Protein AF-A0A940TFD1-F1 (afdb_monomer_lite)

Radius of gyration: 17.68 Å; chains: 1; bounding box: 43×36×56 Å

Sequence (118 aa):
ADQIAACDYVGVASGNNVPNKLEKCGFTVTKSDKVNAPVIDQLPGTIECKVLKITEEFNECIVTGEIVGIKVDEDVITEDGKVDVTKAGFVVYDTVSKCYRAVGDSVGAARSIGRKFE

Secondary structure (DSSP, 8-state):
-TTHHHHHHHHHS-TTT-TTHHHHTT--EEE-SSSSSEEETTSSEEEEEEEEEEEEETTEEEEEEEEEEEEE-GGGB-TTS-B-HHHHT-EEEETTTTEEEE-----S-TTTGGGGG-

Structure (mmCIF, N/CA/C/O backbone):
data_AF-A0A940TFD1-F1
#
_entry.id   AF-A0A940TFD1-F1
#
loop_
_atom_site.group_PDB
_atom_site.id
_atom_site.type_symbol
_atom_site.label_atom_id
_atom_site.label_alt_id
_atom_site.label_comp_id
_atom_site.label_asym_id
_atom_site.label_entity_id
_atom_site.label_seq_id
_atom_site.pdbx_PDB_ins_code
_atom_site.Cartn_x
_atom_site.Cartn_y
_atom_site.Cartn_z
_atom_site.occupancy
_atom_site.B_iso_or_equiv
_atom_site.auth_seq_id
_atom_site.auth_comp_id
_atom_site.auth_asym_id
_atom_site.auth_atom_id
_atom_site.pdbx_PDB_model_num
ATOM 1 N N . ALA A 1 1 ? -8.378 -6.964 -2.380 1.00 70.00 1 ALA A N 1
ATOM 2 C CA . ALA A 1 1 ? -7.673 -8.226 -2.721 1.00 70.00 1 ALA A CA 1
ATOM 3 C C . ALA A 1 1 ? -7.603 -8.477 -4.230 1.00 70.00 1 ALA A C 1
ATOM 5 O O . ALA A 1 1 ? -6.653 -9.104 -4.681 1.00 70.00 1 ALA A O 1
ATOM 6 N N . ASP A 1 2 ? -8.553 -7.969 -5.013 1.00 84.44 2 ASP A N 1
ATOM 7 C CA . ASP A 1 2 ? -8.694 -8.280 -6.444 1.00 84.44 2 ASP A CA 1
ATOM 8 C C . ASP A 1 2 ? -7.458 -7.942 -7.290 1.00 84.44 2 ASP A C 1
ATOM 10 O O . ASP A 1 2 ? -7.124 -8.666 -8.223 1.00 84.44 2 ASP A O 1
ATOM 14 N N . GLN A 1 3 ? -6.710 -6.904 -6.906 1.00 95.00 3 GLN A N 1
ATOM 15 C CA . GLN A 1 3 ? -5.487 -6.485 -7.599 1.00 95.00 3 GLN A CA 1
ATOM 16 C C . GLN A 1 3 ? -4.222 -7.251 -7.170 1.00 95.00 3 GLN A C 1
ATOM 18 O O . GLN A 1 3 ? -3.126 -6.911 -7.611 1.00 95.00 3 GLN A O 1
ATOM 23 N N . ILE A 1 4 ? -4.322 -8.279 -6.313 1.00 96.19 4 ILE A N 1
ATOM 24 C CA . ILE A 1 4 ? -3.134 -8.891 -5.690 1.00 96.19 4 ILE A CA 1
ATOM 25 C C . ILE A 1 4 ? -2.168 -9.506 -6.706 1.00 96.19 4 ILE A C 1
ATOM 27 O O . ILE A 1 4 ? -0.961 -9.366 -6.549 1.00 96.19 4 ILE A O 1
ATOM 31 N N . ALA A 1 5 ? -2.680 -10.118 -7.777 1.00 97.19 5 ALA A N 1
ATOM 32 C CA . ALA A 1 5 ? -1.841 -10.688 -8.830 1.00 97.19 5 ALA A CA 1
ATOM 33 C C . ALA A 1 5 ? -1.059 -9.602 -9.593 1.00 97.19 5 ALA A C 1
ATOM 35 O O . ALA A 1 5 ? 0.118 -9.786 -9.902 1.00 97.19 5 ALA A O 1
ATOM 36 N N . ALA A 1 6 ? -1.686 -8.452 -9.860 1.00 97.69 6 ALA A N 1
ATOM 37 C CA . ALA A 1 6 ? -1.029 -7.313 -10.495 1.00 97.69 6 ALA A CA 1
ATOM 38 C C . ALA A 1 6 ? 0.009 -6.667 -9.559 1.00 97.69 6 ALA A C 1
ATOM 40 O O . ALA A 1 6 ? 1.123 -6.367 -9.994 1.00 97.69 6 ALA A O 1
ATOM 41 N N . CYS A 1 7 ? -0.318 -6.519 -8.269 1.00 97.25 7 CYS A N 1
ATOM 42 C CA . CYS A 1 7 ? 0.598 -6.031 -7.236 1.00 97.25 7 CYS A CA 1
ATOM 43 C C . CYS A 1 7 ? 1.822 -6.947 -7.044 1.00 97.25 7 CYS A C 1
ATOM 45 O O . CYS A 1 7 ? 2.945 -6.457 -6.937 1.00 97.25 7 CYS A O 1
ATOM 47 N N . ASP A 1 8 ? 1.636 -8.267 -7.037 1.00 97.94 8 ASP A N 1
ATOM 48 C CA . ASP A 1 8 ? 2.742 -9.228 -6.951 1.00 97.94 8 ASP A CA 1
ATOM 49 C C . ASP A 1 8 ? 3.625 -9.166 -8.206 1.00 97.94 8 ASP A C 1
ATOM 51 O O . ASP A 1 8 ? 4.848 -9.039 -8.116 1.00 97.94 8 ASP A O 1
ATOM 55 N N . TYR A 1 9 ? 3.016 -9.109 -9.397 1.00 98.06 9 TYR A N 1
ATOM 56 C CA . TYR A 1 9 ? 3.757 -8.975 -10.652 1.00 98.06 9 TYR A CA 1
ATOM 57 C C . TYR A 1 9 ? 4.673 -7.743 -10.674 1.00 98.06 9 TYR A C 1
ATOM 59 O O . TYR A 1 9 ? 5.816 -7.836 -11.133 1.00 98.06 9 TYR A O 1
ATOM 67 N N . VAL A 1 10 ? 4.223 -6.591 -10.156 1.00 97.00 10 VAL A N 1
ATOM 68 C CA . VAL A 1 10 ? 5.077 -5.393 -10.102 1.00 97.00 10 VAL A CA 1
ATOM 69 C C . VAL A 1 10 ? 6.228 -5.515 -9.098 1.00 97.00 10 VAL A C 1
ATOM 71 O O . VAL A 1 10 ? 7.212 -4.789 -9.260 1.00 97.00 10 VAL A O 1
ATOM 74 N N . GLY A 1 11 ? 6.142 -6.431 -8.128 1.00 95.62 11 GLY A N 1
ATOM 75 C CA . GLY A 1 11 ? 7.236 -6.813 -7.231 1.00 95.62 11 GLY A CA 1
ATOM 76 C C . GLY A 1 11 ? 8.194 -7.857 -7.823 1.00 95.62 11 GLY A C 1
ATOM 77 O O . GLY A 1 11 ? 9.376 -7.854 -7.491 1.00 95.62 11 GLY A O 1
ATOM 78 N N . VAL A 1 12 ? 7.720 -8.708 -8.738 1.00 96.81 12 VAL A N 1
ATOM 79 C CA . VAL A 1 12 ? 8.525 -9.750 -9.405 1.00 96.81 12 VAL A CA 1
ATOM 80 C C . VAL A 1 12 ? 9.278 -9.213 -10.628 1.00 96.81 12 VAL A C 1
ATOM 82 O O . VAL A 1 12 ? 10.446 -9.539 -10.843 1.00 96.81 12 VAL A O 1
ATOM 85 N N . ALA A 1 13 ? 8.630 -8.393 -11.460 1.00 97.19 13 ALA A N 1
ATOM 86 C CA . ALA A 1 13 ? 9.216 -7.885 -12.698 1.00 97.19 13 ALA A CA 1
ATOM 87 C C . ALA A 1 13 ? 9.959 -6.551 -12.488 1.00 97.19 13 ALA A C 1
ATOM 89 O O . ALA A 1 13 ? 9.420 -5.573 -11.959 1.00 97.19 13 ALA A O 1
ATOM 90 N N . SER A 1 14 ? 11.198 -6.462 -12.984 1.00 97.00 14 SER A N 1
ATOM 91 C CA . SER A 1 14 ? 11.950 -5.201 -13.001 1.00 97.00 14 SER A CA 1
ATOM 92 C C . SER A 1 14 ? 11.516 -4.311 -14.166 1.00 97.00 14 SER A C 1
ATOM 94 O O . SER A 1 14 ? 11.479 -4.753 -15.317 1.00 97.00 14 SER A O 1
ATOM 96 N N . GLY A 1 15 ? 11.252 -3.033 -13.878 1.00 95.44 15 GLY A N 1
ATOM 97 C CA . GLY A 1 15 ? 10.951 -2.024 -14.902 1.00 95.44 15 GLY A CA 1
ATOM 98 C C . GLY A 1 15 ? 12.119 -1.762 -15.860 1.00 95.44 15 GLY A C 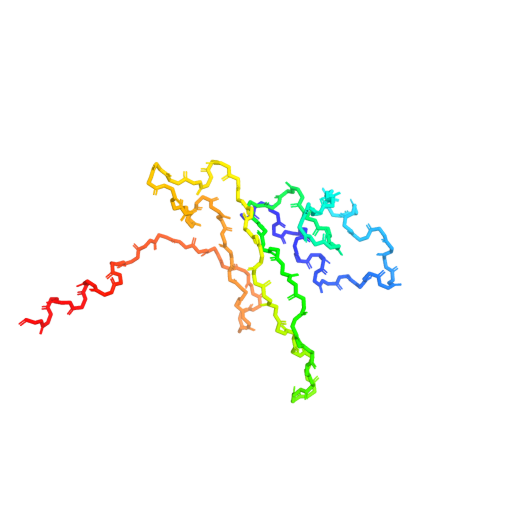1
ATOM 99 O O . GLY A 1 15 ? 11.889 -1.349 -16.989 1.00 95.44 15 GLY A O 1
ATOM 100 N N . ASN A 1 16 ? 13.354 -2.089 -15.458 1.00 97.00 16 ASN A N 1
ATOM 101 C CA . ASN A 1 16 ? 14.527 -1.991 -16.335 1.00 97.00 16 ASN A CA 1
ATOM 102 C C . ASN A 1 16 ? 14.464 -2.988 -17.503 1.00 97.00 16 ASN A C 1
ATOM 104 O O . ASN A 1 16 ? 15.026 -2.728 -18.561 1.00 97.00 16 ASN A O 1
ATOM 108 N N . ASN A 1 17 ? 13.781 -4.123 -17.307 1.00 97.44 17 ASN A N 1
ATOM 109 C CA . ASN A 1 17 ? 13.679 -5.197 -18.299 1.00 97.44 17 ASN A CA 1
ATOM 110 C C . ASN A 1 17 ? 12.311 -5.230 -18.990 1.00 97.44 17 ASN A C 1
ATOM 112 O O . ASN A 1 17 ? 12.190 -5.755 -20.094 1.00 97.44 17 ASN A O 1
ATOM 116 N N . VAL A 1 18 ? 11.273 -4.707 -18.334 1.00 97.25 18 VAL A N 1
ATOM 117 C CA . VAL A 1 18 ? 9.900 -4.668 -18.848 1.00 97.25 18 VAL A CA 1
ATOM 118 C C . VAL A 1 18 ? 9.420 -3.212 -18.846 1.00 97.25 18 VAL A C 1
ATOM 120 O O . VAL A 1 18 ? 8.858 -2.766 -17.844 1.00 97.25 18 VAL A O 1
ATOM 123 N N . PRO A 1 19 ? 9.626 -2.459 -19.945 1.00 94.12 19 PRO A N 1
ATOM 124 C CA . PRO A 1 19 ? 9.313 -1.028 -20.000 1.00 94.12 19 PRO A CA 1
ATOM 125 C C . PRO A 1 19 ? 7.838 -0.695 -19.727 1.00 94.12 19 PRO A C 1
ATOM 127 O O . PRO A 1 19 ? 7.539 0.295 -19.070 1.00 94.12 19 PRO A O 1
ATOM 130 N N . ASN A 1 20 ? 6.911 -1.550 -20.164 1.00 95.25 20 ASN A N 1
ATOM 131 C CA . ASN A 1 20 ? 5.463 -1.396 -19.988 1.00 95.25 20 ASN A CA 1
ATOM 132 C C . ASN A 1 20 ? 4.909 -2.270 -18.845 1.00 95.25 20 ASN A C 1
ATOM 134 O O . ASN A 1 20 ? 3.844 -2.877 -18.959 1.00 95.25 20 ASN A O 1
ATOM 138 N N . LYS A 1 21 ? 5.658 -2.382 -17.737 1.00 97.31 21 LYS A N 1
ATOM 139 C CA . LYS A 1 21 ? 5.328 -3.282 -16.619 1.00 97.31 21 LYS A CA 1
ATOM 140 C C . LYS A 1 21 ? 3.912 -3.081 -16.069 1.00 97.31 21 LYS A C 1
ATOM 142 O O . LYS A 1 21 ? 3.234 -4.073 -15.831 1.00 97.31 21 LYS A O 1
ATOM 147 N N . LEU A 1 22 ? 3.494 -1.830 -15.861 1.00 97.31 22 LEU A N 1
ATOM 148 C CA . LEU A 1 22 ? 2.185 -1.508 -15.280 1.00 97.31 22 LEU A CA 1
ATOM 149 C C . LEU A 1 22 ? 1.041 -1.845 -16.246 1.00 97.31 22 LEU A C 1
ATOM 151 O O . LEU A 1 22 ? 0.123 -2.570 -15.880 1.00 97.31 22 LEU A O 1
ATOM 155 N N . GLU A 1 23 ? 1.153 -1.431 -17.509 1.00 96.75 23 GLU A N 1
ATOM 156 C CA . GLU A 1 23 ? 0.153 -1.744 -18.540 1.00 96.75 23 GLU A CA 1
ATOM 157 C C . GLU A 1 23 ? -0.033 -3.258 -18.714 1.00 96.75 23 GLU A C 1
ATOM 159 O O . GLU A 1 23 ? -1.151 -3.745 -18.863 1.00 96.75 23 GLU A O 1
ATOM 164 N N . LYS A 1 24 ? 1.060 -4.030 -18.643 1.00 96.44 24 LYS A N 1
ATOM 165 C CA . LYS A 1 24 ? 1.028 -5.489 -18.800 1.00 96.44 24 LYS A CA 1
ATOM 166 C C . LYS A 1 24 ? 0.233 -6.207 -17.703 1.00 96.44 24 LYS A C 1
ATOM 168 O O . LYS A 1 24 ? -0.293 -7.285 -17.972 1.00 96.44 24 LYS A O 1
ATOM 173 N N . CYS A 1 25 ? 0.142 -5.644 -16.497 1.00 96.69 25 CYS A N 1
ATOM 174 C CA . CYS A 1 25 ? -0.733 -6.159 -15.441 1.00 96.69 25 CYS A CA 1
ATOM 175 C C . CYS A 1 25 ? -2.082 -5.429 -15.351 1.00 96.69 25 CYS A C 1
ATOM 177 O O . CYS A 1 25 ? -2.829 -5.665 -14.407 1.00 96.69 25 CYS A O 1
ATOM 179 N N . GLY A 1 26 ? -2.415 -4.594 -16.341 1.00 97.12 26 GLY A N 1
ATOM 180 C CA . GLY A 1 26 ? -3.698 -3.898 -16.425 1.00 97.12 26 GLY A CA 1
ATOM 181 C C . GLY A 1 26 ? -3.785 -2.620 -15.593 1.00 97.12 26 GLY A C 1
ATOM 182 O O . GLY A 1 26 ? -4.876 -2.070 -15.469 1.00 97.12 26 GLY A O 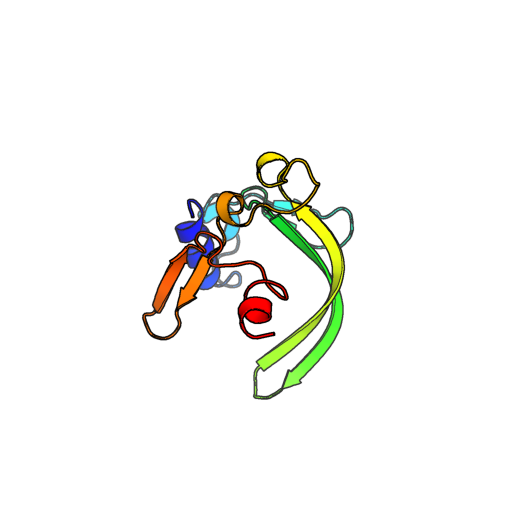1
ATOM 183 N N . PHE A 1 27 ? -2.670 -2.134 -15.039 1.00 98.06 27 PHE A N 1
ATOM 184 C CA . PHE A 1 27 ? -2.653 -0.858 -14.334 1.00 98.06 27 PHE A CA 1
ATOM 185 C C . PHE A 1 27 ? -2.539 0.322 -15.294 1.00 98.06 27 PHE A C 1
ATOM 187 O O . PHE A 1 27 ? -1.692 0.343 -16.191 1.00 98.06 27 PHE A O 1
ATOM 194 N N . THR A 1 28 ? -3.358 1.336 -15.037 1.00 98.12 28 THR A N 1
ATOM 195 C CA . THR A 1 28 ? -3.217 2.681 -15.592 1.00 98.12 28 THR A CA 1
ATOM 196 C C . THR A 1 28 ? -2.710 3.624 -14.513 1.00 98.12 28 THR A C 1
ATOM 198 O O . THR A 1 28 ? -2.834 3.350 -13.314 1.00 98.12 28 THR A O 1
ATOM 201 N N . VAL A 1 29 ? -2.074 4.713 -14.946 1.00 97.88 29 VAL A N 1
ATOM 202 C CA . VAL A 1 29 ? -1.558 5.716 -14.023 1.00 97.88 29 VAL A CA 1
ATOM 203 C C . VAL A 1 29 ? -1.964 7.124 -14.415 1.00 97.88 29 VAL A C 1
ATOM 205 O O . VAL A 1 29 ? -1.805 7.537 -15.565 1.00 97.88 29 VAL A O 1
ATOM 208 N N . THR A 1 30 ? -2.375 7.891 -13.413 1.00 97.81 30 THR A N 1
ATOM 209 C CA . THR A 1 30 ? -2.604 9.330 -13.513 1.00 97.81 30 THR A CA 1
ATOM 210 C C . THR A 1 30 ? -1.485 10.078 -12.798 1.00 97.81 30 THR A C 1
ATOM 212 O O . THR A 1 30 ? -0.979 9.648 -11.763 1.00 97.81 30 THR A O 1
ATOM 215 N N . LYS A 1 31 ? -1.052 11.221 -13.335 1.00 97.81 31 LYS A N 1
ATOM 216 C CA . LYS A 1 31 ? -0.060 12.059 -12.651 1.00 97.81 31 LYS A CA 1
ATOM 217 C C . LYS A 1 31 ? -0.680 12.690 -11.398 1.00 97.81 31 LYS A C 1
ATOM 219 O O . LYS A 1 31 ? -1.758 13.272 -11.476 1.00 97.81 31 LYS A O 1
ATOM 224 N N . SER A 1 32 ? 0.037 12.634 -10.277 1.00 97.81 32 SER A N 1
ATOM 225 C CA . SER A 1 32 ? -0.320 13.371 -9.061 1.00 97.81 32 SER A CA 1
ATOM 226 C C . SER A 1 32 ? -0.383 14.886 -9.311 1.00 97.81 32 SER A C 1
ATOM 228 O O . SER A 1 32 ? 0.449 15.462 -10.016 1.00 97.81 32 SER A O 1
ATOM 230 N N . ASP A 1 33 ? -1.355 15.548 -8.688 1.00 96.31 33 ASP A N 1
ATOM 231 C CA . ASP A 1 33 ? -1.496 17.007 -8.665 1.00 96.31 33 ASP A CA 1
ATOM 232 C C . ASP A 1 33 ? -0.570 17.680 -7.636 1.00 96.31 33 ASP A C 1
ATOM 234 O O . ASP A 1 33 ? -0.358 18.892 -7.694 1.00 96.31 33 ASP A O 1
ATOM 238 N N . LYS A 1 34 ? 0.024 16.906 -6.717 1.00 97.31 34 LYS A N 1
ATOM 239 C CA . LYS A 1 34 ? 0.869 17.413 -5.623 1.00 97.31 34 LYS A CA 1
ATOM 240 C C . LYS A 1 34 ? 2.358 17.143 -5.799 1.00 97.31 34 LYS A C 1
ATOM 242 O O . LYS A 1 34 ? 3.181 17.895 -5.269 1.00 97.31 34 LYS A O 1
ATOM 247 N N . VAL A 1 35 ? 2.718 16.069 -6.500 1.00 97.75 35 VAL A N 1
ATOM 248 C CA . VAL A 1 35 ? 4.107 15.630 -6.685 1.00 97.75 35 VAL A CA 1
ATOM 249 C C . VAL A 1 35 ? 4.356 15.137 -8.109 1.00 97.75 35 VAL A C 1
ATOM 251 O O . VAL A 1 35 ? 3.441 14.782 -8.844 1.00 97.75 35 VAL A O 1
ATOM 254 N N . ASN A 1 36 ? 5.623 15.089 -8.524 1.00 97.56 36 ASN A N 1
ATOM 255 C CA . ASN A 1 36 ? 6.002 14.522 -9.819 1.00 97.56 36 ASN A CA 1
ATOM 256 C C . ASN A 1 36 ? 6.091 12.986 -9.751 1.00 97.56 36 ASN A C 1
ATOM 258 O O . ASN A 1 36 ? 7.170 12.420 -9.913 1.00 97.56 36 ASN A O 1
ATOM 262 N N . ALA A 1 37 ? 4.968 12.327 -9.464 1.00 97.12 37 ALA A N 1
ATOM 263 C CA . ALA A 1 37 ? 4.871 10.873 -9.368 1.00 97.12 37 ALA A CA 1
ATOM 264 C C . ALA A 1 37 ? 3.535 10.360 -9.944 1.00 97.12 37 ALA A C 1
ATOM 266 O O . ALA A 1 37 ? 2.548 11.105 -9.949 1.00 97.12 37 ALA A O 1
ATOM 267 N N . PRO A 1 38 ? 3.494 9.113 -10.448 1.00 96.75 38 PRO A N 1
ATOM 268 C CA . PRO A 1 38 ? 2.258 8.471 -10.880 1.00 96.75 38 PRO A CA 1
ATOM 269 C C . PRO A 1 38 ? 1.424 7.969 -9.689 1.00 96.75 38 PRO A C 1
ATOM 271 O O . PRO A 1 38 ? 1.968 7.563 -8.664 1.00 96.75 38 PRO A O 1
ATOM 274 N N . VAL A 1 39 ? 0.108 7.949 -9.873 1.00 98.00 39 VAL A N 1
ATOM 275 C CA . VAL A 1 39 ? -0.919 7.339 -9.016 1.00 98.00 39 VAL A CA 1
ATOM 276 C C . VAL A 1 39 ? -1.513 6.166 -9.792 1.00 98.00 39 VAL A C 1
ATOM 278 O O . VAL A 1 39 ? -1.806 6.337 -10.969 1.00 98.00 39 VAL A O 1
ATOM 281 N N . ILE A 1 40 ? -1.659 4.989 -9.177 1.00 97.50 40 ILE A N 1
ATOM 282 C CA . ILE A 1 40 ? -2.266 3.817 -9.832 1.00 97.50 40 ILE A CA 1
ATOM 283 C C . ILE A 1 40 ? -3.781 3.894 -9.657 1.00 97.50 40 ILE A C 1
ATOM 285 O O . ILE A 1 40 ? -4.259 3.858 -8.527 1.00 97.50 40 ILE A O 1
ATOM 289 N N . ASP A 1 41 ? -4.522 3.959 -10.762 1.00 96.56 41 ASP A N 1
ATOM 290 C CA . ASP A 1 41 ? -5.959 4.273 -10.733 1.00 96.56 41 ASP A CA 1
ATOM 291 C C . ASP A 1 41 ? -6.828 3.108 -10.217 1.00 96.56 41 ASP A C 1
ATOM 293 O O . ASP A 1 41 ? -7.974 3.307 -9.839 1.00 96.56 41 ASP A O 1
ATOM 297 N N . GLN A 1 42 ? -6.305 1.876 -10.223 1.00 95.81 42 GLN A N 1
ATOM 298 C CA . GLN A 1 42 ? -7.027 0.671 -9.785 1.00 95.81 42 GLN A CA 1
ATOM 299 C C . GLN A 1 42 ? -6.841 0.346 -8.294 1.00 95.81 42 GLN A C 1
ATOM 301 O O . GLN A 1 42 ? -7.364 -0.670 -7.827 1.00 95.81 42 GLN A O 1
ATOM 306 N N . LEU A 1 43 ? -6.046 1.131 -7.558 1.00 95.12 43 LEU A N 1
ATOM 307 C CA . LEU A 1 43 ? -5.807 0.909 -6.132 1.00 95.12 43 LEU A CA 1
ATOM 308 C C . LEU A 1 43 ? -6.652 1.871 -5.286 1.00 95.12 43 LEU A C 1
ATOM 310 O O . LEU A 1 43 ? -6.669 3.061 -5.583 1.00 95.12 43 LEU A O 1
ATOM 314 N N . PRO A 1 44 ? -7.247 1.397 -4.174 1.00 93.62 44 PRO A N 1
ATOM 315 C CA . PRO A 1 44 ? -8.250 2.145 -3.403 1.00 93.62 44 PRO A CA 1
ATOM 316 C C . PRO A 1 44 ? -7.686 3.319 -2.595 1.00 93.62 44 PRO A C 1
ATOM 318 O O . PRO A 1 44 ? -8.404 4.006 -1.867 1.00 93.62 44 PRO A O 1
ATOM 321 N N . GLY A 1 45 ? -6.372 3.528 -2.657 1.00 93.62 45 GLY A N 1
ATOM 322 C CA . GLY A 1 45 ? -5.729 4.637 -1.986 1.00 93.62 45 GLY A CA 1
ATOM 323 C C . GLY A 1 45 ? -4.287 4.846 -2.416 1.00 93.62 45 GLY A C 1
ATOM 324 O O . GLY A 1 45 ? -3.611 3.948 -2.919 1.00 93.62 45 GLY A O 1
ATOM 325 N N . THR A 1 46 ? -3.808 6.067 -2.213 1.00 96.12 46 THR A N 1
ATOM 326 C CA . THR A 1 46 ? -2.442 6.496 -2.510 1.00 96.12 46 THR A CA 1
ATOM 327 C C . THR A 1 46 ? -1.987 7.530 -1.490 1.00 96.12 46 THR A C 1
ATOM 329 O O . THR A 1 46 ? -2.732 8.441 -1.132 1.00 96.12 46 THR A O 1
ATOM 332 N N . ILE A 1 47 ? -0.735 7.407 -1.049 1.00 96.88 47 ILE A N 1
ATOM 333 C CA . ILE A 1 47 ? -0.067 8.399 -0.206 1.00 96.88 47 ILE A CA 1
ATOM 334 C C . ILE A 1 47 ? 0.945 9.140 -1.077 1.00 96.88 47 ILE A C 1
ATOM 336 O O . ILE A 1 47 ? 1.857 8.540 -1.644 1.00 96.88 47 ILE A O 1
ATOM 340 N N . GLU A 1 48 ? 0.771 10.449 -1.194 1.00 98.12 48 GLU A N 1
ATOM 341 C CA . GLU A 1 48 ? 1.618 11.318 -2.000 1.00 98.12 48 GLU A CA 1
ATOM 342 C C . GLU A 1 48 ? 2.706 11.922 -1.117 1.00 98.12 48 GLU A C 1
ATOM 344 O O . GLU A 1 48 ? 2.411 12.652 -0.165 1.00 98.12 48 GLU A O 1
ATOM 349 N N . CYS A 1 49 ? 3.967 11.636 -1.447 1.00 98.31 49 CYS A N 1
ATOM 350 C CA . CYS A 1 49 ? 5.109 12.009 -0.618 1.00 98.31 49 CYS A CA 1
ATOM 351 C C . CYS A 1 49 ? 6.126 12.878 -1.371 1.00 98.31 49 CYS A C 1
ATOM 353 O O . CYS A 1 49 ? 6.488 12.574 -2.509 1.00 98.31 49 CYS A O 1
ATOM 355 N N . LYS A 1 50 ? 6.656 13.916 -0.713 1.00 98.06 50 LYS A N 1
ATOM 356 C CA . LYS A 1 50 ? 7.877 14.618 -1.147 1.00 98.06 50 LYS A CA 1
ATOM 357 C C . LYS A 1 50 ? 9.091 13.996 -0.469 1.00 98.06 50 LYS A C 1
ATOM 359 O O . LYS A 1 50 ? 9.075 13.781 0.737 1.00 98.06 50 LYS A O 1
ATOM 364 N N . VAL A 1 51 ? 10.152 13.717 -1.222 1.00 97.94 51 VAL A N 1
ATOM 365 C CA . VAL A 1 51 ? 11.392 13.167 -0.651 1.00 97.94 51 VAL A CA 1
ATOM 366 C C . VAL A 1 51 ? 12.047 14.214 0.250 1.00 97.94 51 VAL A C 1
ATOM 368 O O . VAL A 1 51 ? 12.376 15.304 -0.210 1.00 97.94 51 VAL A O 1
ATOM 371 N N . LEU A 1 52 ? 12.253 13.865 1.519 1.00 97.44 52 LEU A N 1
ATOM 372 C CA . LEU A 1 52 ? 12.994 14.678 2.485 1.00 97.44 52 LEU A CA 1
ATOM 373 C C . LEU A 1 52 ? 14.454 14.245 2.581 1.00 97.44 52 LEU A C 1
ATOM 375 O O . LEU A 1 52 ? 15.352 15.080 2.663 1.00 97.44 52 LEU A O 1
ATOM 379 N N . LYS A 1 53 ? 14.690 12.931 2.611 1.00 97.31 53 LYS A N 1
ATOM 380 C CA . LYS A 1 53 ? 16.017 12.356 2.823 1.00 97.31 53 LYS A CA 1
ATOM 381 C C . LYS A 1 53 ? 16.122 11.000 2.141 1.00 97.31 53 LYS A C 1
ATOM 383 O O . LYS A 1 53 ? 15.160 10.237 2.136 1.00 97.31 53 LYS A O 1
ATOM 388 N N . ILE A 1 54 ? 17.307 10.705 1.623 1.00 97.44 54 ILE A N 1
ATOM 389 C CA . ILE A 1 54 ? 17.707 9.370 1.185 1.00 97.44 54 ILE A CA 1
ATOM 390 C C . ILE A 1 54 ? 18.957 9.008 1.987 1.00 97.44 54 ILE A C 1
ATOM 392 O O . ILE A 1 54 ? 19.905 9.795 2.028 1.00 97.44 54 ILE A O 1
ATOM 396 N N . THR A 1 55 ? 18.937 7.867 2.667 1.00 97.06 55 THR A N 1
ATOM 397 C CA . THR A 1 55 ? 20.077 7.320 3.410 1.00 97.06 55 THR A CA 1
ATOM 398 C C . THR A 1 55 ? 20.349 5.885 3.001 1.00 97.06 55 THR A C 1
ATOM 400 O O . THR A 1 55 ? 19.445 5.167 2.584 1.00 97.06 55 THR A O 1
ATOM 403 N N . GLU A 1 56 ? 21.601 5.466 3.150 1.00 96.62 56 GLU A N 1
ATOM 404 C CA . GLU A 1 56 ? 22.005 4.071 3.012 1.00 96.62 56 GLU A CA 1
ATOM 405 C C . GLU A 1 56 ? 22.363 3.535 4.397 1.00 96.62 56 GLU A C 1
ATOM 407 O O . GLU A 1 56 ? 23.285 4.032 5.046 1.00 96.62 56 GLU A O 1
ATOM 412 N N . GLU A 1 57 ? 21.614 2.543 4.869 1.00 94.31 57 GLU A N 1
ATOM 413 C CA . GLU A 1 57 ? 21.836 1.885 6.158 1.00 94.31 57 GLU A CA 1
ATOM 414 C C . GLU A 1 57 ? 21.663 0.377 5.966 1.00 94.31 57 GLU A C 1
ATOM 416 O O . GLU A 1 57 ? 20.754 -0.057 5.271 1.00 94.31 57 GLU A O 1
ATOM 421 N N . PHE A 1 58 ? 22.551 -0.437 6.543 1.00 91.94 58 PHE A N 1
ATOM 422 C CA . PHE A 1 58 ? 22.494 -1.908 6.444 1.00 91.94 58 PHE A CA 1
ATOM 423 C C . PHE A 1 58 ? 22.416 -2.475 5.006 1.00 91.94 58 PHE A C 1
ATOM 425 O O . PHE A 1 58 ? 21.837 -3.536 4.795 1.00 91.94 58 PHE A O 1
ATOM 432 N N . ASN A 1 59 ? 23.042 -1.807 4.027 1.00 93.25 59 ASN A N 1
ATOM 433 C CA . ASN A 1 59 ? 22.939 -2.111 2.587 1.00 93.25 59 ASN A CA 1
ATOM 434 C C . ASN A 1 59 ? 21.521 -1.962 2.004 1.00 93.25 59 ASN A C 1
ATOM 436 O O . ASN A 1 59 ? 21.229 -2.499 0.936 1.00 93.25 59 ASN A O 1
ATOM 440 N N . GLU A 1 60 ? 20.655 -1.212 2.678 1.00 93.75 60 GLU A N 1
ATOM 441 C CA . GLU A 1 60 ? 19.326 -0.848 2.209 1.00 93.75 60 GLU A CA 1
ATOM 442 C C . GLU A 1 60 ? 19.247 0.660 1.943 1.00 93.75 60 GLU A C 1
ATOM 444 O O . GLU A 1 60 ? 19.880 1.475 2.618 1.00 93.75 60 GLU A O 1
ATOM 449 N N . CYS A 1 61 ? 18.452 1.033 0.939 1.00 95.88 61 CYS A N 1
ATOM 450 C CA . CYS A 1 61 ? 18.141 2.425 0.637 1.00 95.88 61 CYS A CA 1
ATOM 451 C C . CYS A 1 61 ? 16.877 2.831 1.400 1.00 95.88 61 CYS A C 1
ATOM 453 O O . CYS A 1 61 ? 15.783 2.341 1.113 1.00 95.88 61 CYS A O 1
ATOM 455 N N . ILE A 1 62 ? 17.028 3.736 2.363 1.00 96.69 62 ILE A N 1
ATOM 456 C CA . ILE A 1 62 ? 15.931 4.277 3.160 1.00 96.69 62 ILE A CA 1
ATOM 457 C C . ILE A 1 62 ? 15.559 5.649 2.601 1.00 96.69 62 ILE A C 1
ATOM 459 O O . ILE A 1 62 ? 16.369 6.577 2.580 1.00 96.69 62 ILE A O 1
ATOM 463 N N . VAL A 1 63 ? 14.304 5.796 2.177 1.00 96.94 63 VAL A N 1
ATOM 464 C CA . VAL A 1 63 ? 13.755 7.060 1.673 1.00 96.94 63 VAL A CA 1
ATOM 465 C C . VAL A 1 63 ? 12.746 7.604 2.680 1.00 96.94 63 VAL A C 1
ATOM 467 O O . VAL A 1 63 ? 11.681 7.025 2.882 1.00 96.94 63 VAL A O 1
ATOM 470 N N . THR A 1 64 ? 13.057 8.736 3.310 1.00 97.44 64 THR A N 1
ATOM 471 C CA . THR A 1 64 ? 12.113 9.464 4.168 1.00 97.44 64 THR A CA 1
ATOM 472 C C . THR A 1 64 ? 11.288 10.420 3.314 1.00 97.44 64 THR A C 1
ATOM 474 O O . THR A 1 64 ? 11.843 11.312 2.666 1.00 97.44 64 THR A O 1
ATOM 477 N N . GLY A 1 65 ? 9.965 10.253 3.332 1.00 97.50 65 GLY A N 1
ATOM 478 C CA . GLY A 1 65 ? 9.017 11.109 2.622 1.00 97.50 65 GLY A CA 1
ATOM 479 C C . GLY A 1 65 ? 8.142 11.941 3.563 1.00 97.50 65 GLY A C 1
ATOM 480 O O . GLY A 1 65 ? 7.656 11.434 4.570 1.00 97.50 65 GLY A O 1
ATOM 481 N N . GLU A 1 66 ? 7.915 13.205 3.217 1.00 98.12 66 GLU A N 1
ATOM 482 C CA . GLU A 1 66 ? 6.871 14.052 3.799 1.00 98.12 66 GLU A CA 1
ATOM 483 C C . GLU A 1 66 ? 5.542 13.758 3.109 1.00 98.12 66 GLU A C 1
ATOM 485 O O . GLU A 1 66 ? 5.442 13.916 1.891 1.00 98.12 66 GLU A O 1
ATOM 490 N N . ILE A 1 67 ? 4.518 13.380 3.873 1.00 98.19 67 ILE A N 1
ATOM 491 C CA . ILE A 1 67 ? 3.166 13.192 3.339 1.00 98.19 67 ILE A CA 1
ATOM 492 C C . ILE A 1 67 ? 2.580 14.564 3.000 1.00 98.19 67 ILE A C 1
ATOM 494 O O . ILE A 1 67 ? 2.312 15.371 3.887 1.00 98.19 67 ILE A O 1
ATOM 498 N N . VAL A 1 68 ? 2.337 14.809 1.713 1.00 98.19 68 VAL A N 1
ATOM 499 C CA . VAL A 1 68 ? 1.697 16.038 1.214 1.00 98.19 68 VAL A CA 1
ATOM 500 C C . VAL A 1 68 ? 0.267 15.799 0.727 1.00 98.19 68 VAL A C 1
ATOM 502 O O . VAL A 1 68 ? -0.490 16.748 0.495 1.00 98.19 68 VAL A O 1
ATOM 505 N N . GLY A 1 69 ? -0.140 14.537 0.593 1.00 96.31 69 GLY A N 1
ATOM 506 C CA . GLY A 1 69 ? -1.496 14.164 0.222 1.00 96.31 69 GLY A CA 1
ATOM 507 C C . GLY A 1 69 ? -1.827 12.710 0.506 1.00 96.31 69 GLY A C 1
ATOM 508 O O . GLY A 1 69 ? -0.95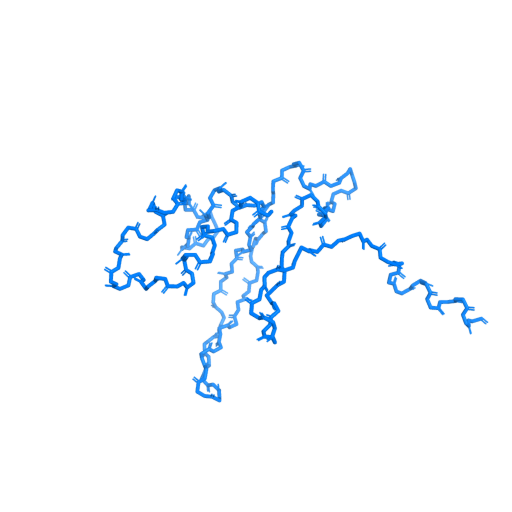1 11.852 0.565 1.00 96.31 69 GLY A O 1
ATOM 509 N N . ILE A 1 70 ? -3.119 12.461 0.683 1.00 94.38 70 ILE A N 1
ATOM 510 C CA . ILE A 1 70 ? -3.712 11.131 0.734 1.00 94.38 70 ILE A CA 1
ATOM 511 C C . ILE A 1 70 ? -4.911 11.180 -0.209 1.00 94.38 70 ILE A C 1
ATOM 513 O O . ILE A 1 70 ? -5.724 12.101 -0.120 1.00 94.38 70 ILE A O 1
ATOM 517 N N . LYS A 1 71 ? -4.988 10.212 -1.116 1.00 93.75 71 LYS A N 1
ATOM 518 C CA . LYS A 1 71 ? -6.145 9.951 -1.974 1.00 93.75 71 LYS A CA 1
ATOM 519 C C . LYS A 1 71 ? -6.712 8.603 -1.563 1.00 93.75 71 LYS A C 1
ATOM 521 O O . LYS A 1 71 ? -5.939 7.679 -1.323 1.00 93.75 71 LYS A O 1
ATOM 526 N N . VAL A 1 72 ? -8.024 8.512 -1.457 1.00 94.12 72 VAL A N 1
ATOM 527 C CA . VAL A 1 72 ? -8.761 7.286 -1.146 1.00 94.12 72 VAL A CA 1
ATOM 528 C C . VAL A 1 72 ? -10.080 7.333 -1.897 1.00 94.12 72 VAL A C 1
ATOM 530 O O . VAL A 1 72 ? -10.630 8.423 -2.075 1.00 94.12 72 VAL A O 1
ATOM 533 N N . ASP A 1 73 ? -10.556 6.178 -2.340 1.00 94.00 73 ASP A N 1
ATOM 534 C CA . ASP A 1 73 ? -11.845 6.086 -3.022 1.00 94.00 73 ASP A CA 1
ATOM 535 C C . ASP A 1 73 ? -12.987 6.446 -2.061 1.00 94.00 73 ASP A C 1
ATOM 537 O O . ASP A 1 73 ? -12.932 6.184 -0.859 1.00 94.00 73 ASP A O 1
ATOM 541 N N . GLU A 1 74 ? -14.037 7.088 -2.570 1.00 92.88 74 GLU A N 1
ATOM 542 C CA . GLU A 1 74 ? -15.138 7.566 -1.722 1.00 92.88 74 GLU A CA 1
ATOM 543 C C . GLU A 1 74 ? -15.895 6.415 -1.040 1.00 92.88 74 GLU A C 1
ATOM 545 O O . GLU A 1 74 ? -16.409 6.574 0.066 1.00 92.88 74 GLU A O 1
ATOM 550 N N . ASP A 1 75 ? -15.937 5.238 -1.665 1.00 93.44 75 ASP A N 1
ATOM 551 C CA . ASP A 1 75 ? -16.630 4.055 -1.153 1.00 93.44 75 ASP A CA 1
ATOM 552 C C . ASP A 1 75 ? -15.913 3.397 0.038 1.00 93.44 75 ASP A C 1
ATOM 554 O O . ASP A 1 75 ? -16.566 2.732 0.856 1.00 93.44 75 ASP A O 1
ATOM 558 N N . VAL A 1 76 ? -14.602 3.631 0.183 1.00 92.62 76 VAL A N 1
ATOM 559 C CA . VAL A 1 76 ? -13.798 3.194 1.332 1.00 92.62 76 VAL A CA 1
ATOM 560 C C . VAL A 1 76 ? -13.816 4.193 2.486 1.00 92.62 76 VAL A C 1
ATOM 562 O O . VAL A 1 76 ? -13.227 3.917 3.530 1.00 92.62 76 VAL A O 1
ATOM 565 N N . ILE A 1 77 ? -14.487 5.338 2.344 1.00 93.94 77 ILE A N 1
ATOM 566 C CA . ILE A 1 77 ? -14.639 6.322 3.417 1.00 93.94 77 ILE A CA 1
ATOM 567 C C . ILE A 1 77 ? -15.940 6.045 4.187 1.00 93.94 77 ILE A C 1
ATOM 569 O O . ILE A 1 77 ? -16.999 5.779 3.620 1.00 93.94 77 ILE A O 1
ATOM 573 N N . THR A 1 78 ? -15.863 6.071 5.512 1.00 92.12 78 THR A N 1
ATOM 574 C CA . THR A 1 78 ? -17.010 5.974 6.417 1.00 92.12 78 THR A CA 1
ATOM 575 C C . THR A 1 78 ? -17.764 7.302 6.498 1.00 92.12 78 THR A C 1
ATOM 577 O O . THR A 1 78 ? -17.228 8.364 6.191 1.00 92.12 78 THR A O 1
ATOM 580 N N . GLU A 1 79 ? -18.999 7.281 7.002 1.00 91.62 79 GLU A N 1
ATOM 581 C CA . GLU A 1 79 ? -19.798 8.504 7.194 1.00 91.62 79 GLU A CA 1
ATOM 582 C C . GLU A 1 79 ? -19.113 9.548 8.098 1.00 91.62 79 GLU A C 1
ATOM 584 O O . GLU A 1 79 ? -19.322 10.747 7.929 1.00 91.62 79 GLU A O 1
ATOM 589 N N . ASP A 1 80 ? -18.259 9.115 9.035 1.00 91.69 80 ASP A N 1
ATOM 590 C CA . ASP A 1 80 ? -17.470 9.993 9.909 1.00 91.69 80 ASP A CA 1
ATOM 591 C C . ASP A 1 80 ? -16.116 10.422 9.306 1.00 91.69 80 ASP A C 1
ATOM 593 O O . ASP A 1 80 ? -15.272 10.978 10.013 1.00 91.69 80 ASP A O 1
ATOM 597 N N . GLY A 1 81 ? -15.905 10.190 8.006 1.00 89.94 81 GLY A N 1
ATOM 598 C CA . GLY A 1 81 ? -14.745 10.670 7.252 1.00 89.94 81 GLY A CA 1
ATOM 599 C C . GLY A 1 81 ? -13.456 9.881 7.493 1.00 89.94 81 GLY A C 1
ATOM 600 O O . GLY A 1 81 ? -12.365 10.411 7.276 1.00 89.94 81 GLY A O 1
ATOM 601 N N . LYS A 1 82 ? -13.548 8.636 7.971 1.00 90.94 82 LYS A N 1
ATOM 602 C CA . LYS A 1 82 ? -12.396 7.752 8.201 1.00 90.94 82 LYS A CA 1
ATOM 603 C C . LYS A 1 82 ? -12.284 6.709 7.099 1.00 90.94 82 LYS A C 1
ATOM 605 O O . LYS A 1 82 ? -13.252 6.399 6.424 1.00 90.94 82 LYS A O 1
ATOM 610 N N . VAL A 1 83 ? -11.098 6.131 6.940 1.00 90.88 83 VAL A N 1
ATOM 611 C CA . VAL A 1 83 ? -10.909 4.998 6.027 1.00 90.88 83 VAL A CA 1
ATOM 612 C C . VAL A 1 83 ? -11.438 3.727 6.686 1.00 90.88 83 VAL A C 1
ATOM 614 O O . VAL A 1 83 ? -10.969 3.330 7.755 1.00 90.88 83 VAL A O 1
ATOM 617 N N . ASP A 1 84 ? -12.386 3.075 6.027 1.00 91.38 84 ASP A N 1
ATOM 618 C CA . ASP A 1 84 ? -12.811 1.718 6.329 1.00 91.38 84 ASP A CA 1
ATOM 619 C C . ASP A 1 84 ? -11.759 0.735 5.803 1.00 91.38 84 ASP A C 1
ATOM 621 O O . ASP A 1 84 ? -11.663 0.445 4.609 1.00 91.38 84 ASP A O 1
ATOM 625 N N . VAL A 1 85 ? -10.945 0.216 6.721 1.00 89.06 85 VAL A N 1
ATOM 626 C CA . VAL A 1 85 ? -9.851 -0.720 6.421 1.00 89.06 85 VAL A CA 1
ATOM 627 C C . VAL A 1 85 ? -10.350 -1.997 5.739 1.00 89.06 85 VAL A C 1
ATOM 629 O O . VAL A 1 85 ? -9.633 -2.561 4.910 1.00 89.06 85 VAL A O 1
ATOM 632 N N . THR A 1 86 ? -11.566 -2.445 6.060 1.00 88.38 86 THR A N 1
ATOM 633 C CA . THR A 1 86 ? -12.123 -3.675 5.486 1.00 88.38 86 THR A CA 1
ATOM 634 C C . THR A 1 86 ? -12.506 -3.472 4.023 1.00 88.38 86 THR A C 1
ATOM 636 O O . THR A 1 86 ? -12.202 -4.325 3.189 1.00 88.38 86 THR A O 1
ATOM 639 N N . LYS A 1 87 ? -13.061 -2.301 3.680 1.00 90.56 87 LYS A N 1
ATOM 640 C CA . LYS A 1 87 ? -13.371 -1.921 2.293 1.00 90.56 87 LYS A CA 1
ATOM 641 C C . LYS A 1 87 ? -12.125 -1.583 1.481 1.00 90.56 87 LYS A C 1
ATOM 643 O O . LYS A 1 87 ? -12.020 -2.001 0.334 1.00 90.56 87 LYS A O 1
ATOM 648 N N . ALA A 1 88 ? -11.147 -0.909 2.091 1.00 90.62 88 ALA A N 1
ATOM 649 C CA . ALA A 1 88 ? -9.859 -0.624 1.458 1.00 90.62 88 ALA A CA 1
ATOM 650 C C . ALA A 1 88 ? -9.085 -1.904 1.088 1.00 90.62 88 ALA A C 1
ATOM 652 O O . ALA A 1 88 ? -8.181 -1.871 0.254 1.00 90.62 88 ALA A O 1
ATOM 653 N N . GLY A 1 89 ? -9.429 -3.047 1.693 1.00 90.69 89 GLY A N 1
ATOM 654 C CA . GLY A 1 89 ? -8.945 -4.355 1.265 1.00 90.69 89 GLY A CA 1
ATOM 655 C C . GLY A 1 89 ? -7.431 -4.513 1.392 1.00 90.69 89 GLY A C 1
ATOM 656 O O . GLY A 1 89 ? -6.816 -5.175 0.546 1.00 90.69 89 GLY A O 1
ATOM 657 N N . PHE A 1 90 ? -6.837 -3.894 2.421 1.00 92.00 90 PHE A N 1
ATOM 658 C CA . PHE A 1 90 ? -5.405 -3.975 2.691 1.00 92.00 90 PHE A CA 1
ATOM 659 C C . PHE A 1 90 ? -4.949 -5.419 2.893 1.00 92.00 90 PHE A C 1
ATOM 661 O O . PHE A 1 90 ? -5.675 -6.279 3.398 1.00 92.00 90 PHE A O 1
ATOM 668 N N . VAL A 1 91 ? -3.702 -5.673 2.504 1.00 94.69 91 VAL A N 1
ATOM 669 C CA . VAL A 1 91 ? -3.057 -6.975 2.638 1.00 94.69 91 VAL A CA 1
ATOM 670 C C . VAL A 1 91 ? -1.723 -6.836 3.356 1.00 94.69 91 VAL A C 1
ATOM 672 O O . VAL A 1 91 ? -1.053 -5.810 3.273 1.00 94.69 91 VAL A O 1
ATOM 675 N N . VAL A 1 92 ? -1.326 -7.902 4.036 1.00 95.56 92 VAL A N 1
ATOM 676 C CA . VAL A 1 92 ? -0.024 -8.050 4.678 1.00 95.56 92 VAL A CA 1
ATOM 677 C C . VAL A 1 92 ? 0.743 -9.140 3.946 1.00 95.56 92 VAL A C 1
ATOM 679 O O .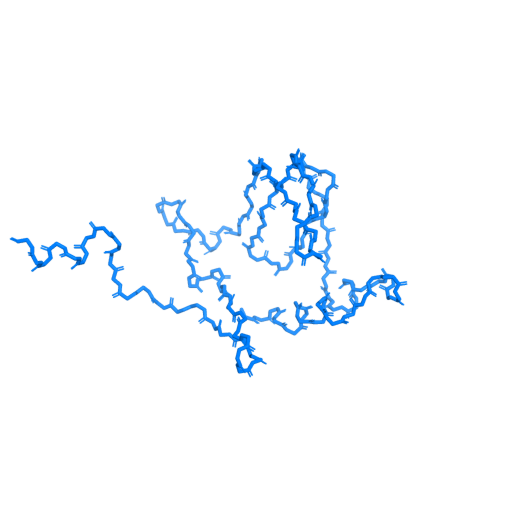 VAL A 1 92 ? 0.200 -10.214 3.681 1.00 95.56 92 VAL A O 1
ATOM 682 N N .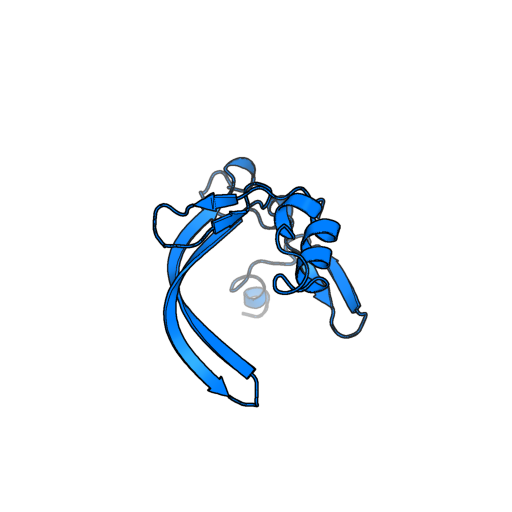 TYR A 1 93 ? 2.009 -8.877 3.635 1.00 96.50 93 TYR A N 1
ATOM 683 C CA . TYR A 1 93 ? 2.925 -9.914 3.178 1.00 96.50 93 TYR A CA 1
ATOM 684 C C . TYR A 1 93 ? 3.482 -10.675 4.386 1.00 96.50 93 TYR A C 1
ATOM 686 O O . TYR A 1 93 ? 4.184 -10.109 5.224 1.00 96.50 93 TYR A O 1
ATOM 694 N N . ASP A 1 94 ? 3.153 -11.959 4.484 1.00 96.94 94 ASP A N 1
ATOM 695 C CA . ASP A 1 94 ? 3.732 -12.874 5.460 1.00 96.94 94 ASP A CA 1
ATOM 696 C C . ASP A 1 94 ? 5.063 -13.398 4.916 1.00 96.94 94 ASP A C 1
ATOM 698 O O . ASP A 1 94 ? 5.103 -14.263 4.039 1.00 96.94 94 ASP A O 1
ATOM 702 N N . THR A 1 95 ? 6.159 -12.874 5.459 1.00 95.06 95 THR A N 1
ATOM 703 C CA . THR A 1 95 ? 7.522 -13.215 5.039 1.00 95.06 95 THR A CA 1
ATOM 704 C C . THR A 1 95 ? 7.911 -14.656 5.366 1.00 95.06 95 THR A C 1
ATOM 706 O O . THR A 1 95 ? 8.751 -15.226 4.669 1.00 95.06 95 THR A O 1
ATOM 709 N N . VAL A 1 96 ? 7.303 -15.264 6.390 1.00 97.06 96 VAL A N 1
ATOM 710 C CA . VAL A 1 96 ? 7.598 -16.638 6.821 1.00 97.06 96 VAL A CA 1
ATOM 711 C C . VAL A 1 96 ? 6.942 -17.628 5.869 1.00 97.06 96 VAL A C 1
ATOM 713 O O . VAL A 1 96 ? 7.597 -18.535 5.358 1.00 97.06 96 VAL A O 1
ATOM 716 N N . SER A 1 97 ? 5.651 -17.431 5.602 1.00 96.88 97 SER A N 1
ATOM 717 C CA . SER A 1 97 ? 4.863 -18.329 4.750 1.00 96.88 97 SER A CA 1
ATOM 718 C C . SER A 1 97 ? 4.955 -17.984 3.260 1.00 96.88 97 SER A C 1
ATOM 720 O O . SER A 1 97 ? 4.478 -18.759 2.434 1.00 96.88 97 SER A O 1
ATOM 722 N N . LYS A 1 98 ? 5.540 -16.827 2.915 1.00 96.00 98 LYS A N 1
ATOM 723 C CA . LYS A 1 98 ? 5.590 -16.257 1.558 1.00 96.00 98 LYS A CA 1
ATOM 724 C C . LYS A 1 98 ? 4.205 -16.170 0.913 1.00 96.00 98 LYS A C 1
ATOM 726 O O . LYS A 1 98 ? 4.006 -16.590 -0.224 1.00 96.00 98 LYS A O 1
ATOM 731 N N . CYS A 1 99 ? 3.233 -15.654 1.659 1.00 96.88 99 CYS A N 1
ATOM 732 C CA . CYS A 1 99 ? 1.864 -15.481 1.183 1.00 96.88 99 CYS A CA 1
ATOM 733 C C . CYS A 1 99 ? 1.310 -14.101 1.548 1.00 96.88 99 CYS A C 1
ATOM 735 O O . CYS A 1 99 ? 1.852 -13.401 2.403 1.00 96.88 99 CYS A O 1
ATOM 737 N N . TYR A 1 100 ? 0.212 -13.715 0.902 1.00 97.19 100 TYR A N 1
ATOM 738 C CA . TYR A 1 100 ? -0.530 -12.507 1.246 1.00 97.19 100 TYR A CA 1
ATOM 739 C C . TYR A 1 100 ? -1.719 -12.848 2.139 1.00 97.19 100 TYR A C 1
ATOM 741 O O . TYR A 1 100 ? -2.443 -13.813 1.893 1.00 97.19 100 TYR A O 1
ATOM 749 N N . ARG A 1 101 ? -1.932 -12.037 3.174 1.00 95.69 101 ARG A N 1
ATOM 750 C CA . ARG A 1 101 ? -3.046 -12.162 4.117 1.00 95.69 101 ARG A CA 1
ATOM 751 C C . ARG A 1 101 ? -3.905 -10.910 4.045 1.00 95.69 101 ARG A C 1
ATOM 753 O O . ARG A 1 101 ? -3.366 -9.811 4.099 1.00 95.69 101 ARG A O 1
ATOM 760 N N . ALA A 1 102 ? -5.220 -11.064 3.934 1.00 94.00 102 ALA A N 1
ATOM 761 C CA . ALA A 1 102 ? -6.137 -9.932 4.032 1.00 94.00 102 ALA A CA 1
ATOM 762 C C . ALA A 1 102 ? -6.158 -9.381 5.467 1.00 94.00 102 ALA A C 1
ATOM 764 O O . ALA A 1 102 ? -6.097 -10.150 6.430 1.00 94.00 102 ALA A O 1
ATOM 765 N N . VAL A 1 103 ? -6.251 -8.058 5.606 1.00 92.81 103 VAL A N 1
ATOM 766 C CA . VAL A 1 103 ? -6.547 -7.409 6.888 1.00 92.81 103 VAL A CA 1
ATOM 767 C C . VAL A 1 103 ? -8.044 -7.559 7.158 1.00 92.81 103 VAL A C 1
ATOM 769 O O . VAL A 1 103 ? -8.863 -7.164 6.333 1.00 92.81 103 VAL A O 1
ATOM 772 N N . GLY A 1 104 ? -8.385 -8.190 8.282 1.00 89.88 104 GLY A N 1
ATOM 773 C CA . GLY A 1 104 ? -9.767 -8.493 8.661 1.00 89.88 104 GLY A CA 1
ATOM 774 C C . GLY A 1 104 ? -10.390 -7.471 9.612 1.00 89.88 104 GLY A C 1
ATOM 775 O O . GLY A 1 104 ? -9.902 -6.350 9.763 1.00 89.88 104 GLY A O 1
ATOM 776 N N . ASP A 1 105 ? -11.463 -7.903 10.274 1.00 92.38 105 ASP A N 1
ATOM 777 C CA . ASP A 1 105 ? -12.247 -7.079 11.191 1.00 92.38 105 ASP A CA 1
ATOM 778 C C . ASP A 1 105 ? -11.459 -6.609 12.420 1.00 92.38 105 ASP A C 1
ATOM 780 O O . ASP A 1 105 ? -10.506 -7.241 12.890 1.00 92.38 105 ASP A O 1
ATOM 784 N N . SER A 1 106 ? -11.919 -5.495 12.992 1.00 93.00 106 SER A N 1
ATOM 785 C CA . SER A 1 106 ? -11.411 -5.001 14.269 1.00 93.00 106 SER A CA 1
ATOM 786 C C . SER A 1 106 ? -11.648 -6.018 15.386 1.00 93.00 106 SER A C 1
ATOM 788 O O . SER A 1 106 ? -12.769 -6.461 15.624 1.00 93.00 106 SER A O 1
ATOM 790 N N . VAL A 1 107 ? -10.589 -6.328 16.135 1.00 95.06 107 VAL A N 1
ATOM 791 C CA . VAL A 1 107 ? -10.639 -7.230 17.300 1.00 95.06 107 VAL A CA 1
ATOM 792 C C . VAL A 1 107 ? -10.816 -6.487 18.630 1.00 95.06 107 VAL A C 1
ATOM 794 O O . VAL A 1 107 ? -10.857 -7.106 19.693 1.00 95.06 107 VAL A O 1
ATOM 797 N N . GLY A 1 108 ? -10.894 -5.153 18.603 1.00 95.19 108 GLY A N 1
ATOM 798 C CA . GLY A 1 108 ? -11.080 -4.340 19.801 1.00 95.19 108 GLY A CA 1
ATOM 799 C C . GLY A 1 108 ? -10.687 -2.875 19.629 1.00 95.19 108 GLY A C 1
ATOM 800 O O . GLY A 1 108 ? -9.878 -2.512 18.779 1.00 95.19 108 GLY A O 1
ATOM 801 N N . ALA A 1 109 ? -11.239 -2.015 20.486 1.00 95.31 109 ALA A N 1
ATOM 802 C CA . ALA A 1 109 ? -10.926 -0.591 20.479 1.00 95.31 109 ALA A CA 1
ATOM 803 C C . ALA A 1 109 ? -9.558 -0.306 21.132 1.00 95.31 109 ALA A C 1
ATOM 805 O O . ALA A 1 109 ? -9.358 -0.529 22.334 1.00 95.31 109 ALA A O 1
ATOM 806 N N . ALA A 1 110 ? -8.614 0.232 20.353 1.00 95.06 110 ALA A N 1
ATOM 807 C CA . ALA A 1 110 ? -7.319 0.693 20.854 1.00 95.06 110 ALA A CA 1
ATOM 808 C C . ALA A 1 110 ? -7.490 1.793 21.921 1.00 95.06 110 ALA A 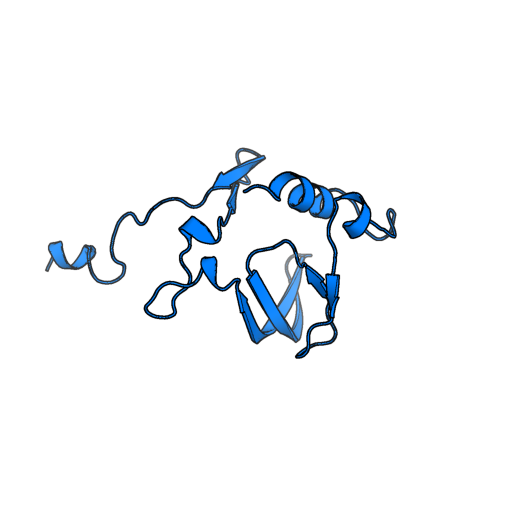C 1
ATOM 810 O O . ALA A 1 110 ? -8.423 2.591 21.860 1.00 95.06 110 ALA A O 1
ATOM 811 N N . ARG A 1 111 ? -6.599 1.831 22.928 1.00 94.00 111 ARG A N 1
ATOM 812 C CA . ARG A 1 111 ? -6.673 2.762 24.085 1.00 94.00 111 ARG A CA 1
ATOM 813 C C . ARG A 1 111 ? -8.008 2.708 24.871 1.00 94.00 111 ARG A C 1
ATOM 815 O O . ARG A 1 111 ? -8.321 3.626 25.636 1.00 94.00 111 ARG A O 1
ATOM 822 N N . SER A 1 112 ? -8.787 1.637 24.699 1.00 97.56 112 SER A N 1
ATOM 823 C CA . SER A 1 112 ? -10.092 1.436 25.341 1.00 97.56 112 SER A CA 1
ATOM 824 C C . SER A 1 112 ? -10.253 0.018 25.897 1.00 97.56 112 SER A C 1
ATOM 826 O O . SER A 1 112 ? -10.438 -0.121 27.100 1.00 97.56 112 SER A O 1
ATOM 828 N N . ILE A 1 113 ? -10.076 -1.039 25.093 1.00 97.06 113 ILE A N 1
ATOM 829 C CA . ILE A 1 113 ? -10.318 -2.433 25.524 1.00 97.06 113 ILE A CA 1
ATOM 830 C C . ILE A 1 113 ? -9.481 -2.867 26.744 1.00 97.06 113 ILE A C 1
ATOM 832 O O . ILE A 1 113 ? -9.899 -3.727 27.514 1.00 97.06 113 ILE A O 1
ATOM 836 N N . GLY A 1 114 ? -8.307 -2.257 26.939 1.00 97.38 114 GLY A N 1
ATOM 837 C CA . GLY A 1 114 ? -7.431 -2.501 28.088 1.00 97.38 114 GLY A CA 1
ATOM 838 C C . GLY A 1 114 ? -7.919 -1.878 29.400 1.00 97.38 114 GLY A C 1
ATOM 839 O O . GLY A 1 114 ? -7.526 -2.357 30.457 1.00 97.38 114 GLY A O 1
ATOM 840 N N . ARG A 1 115 ? -8.821 -0.886 29.353 1.00 96.81 115 ARG A N 1
ATOM 841 C CA . ARG A 1 115 ? -9.393 -0.249 30.555 1.00 96.81 115 ARG A CA 1
ATOM 842 C C . ARG A 1 115 ? -10.253 -1.199 31.386 1.00 96.81 115 ARG A C 1
ATOM 844 O O . ARG A 1 115 ? -10.598 -0.882 32.507 1.00 96.81 115 ARG A O 1
ATOM 851 N N . LYS A 1 116 ? -10.562 -2.396 30.875 1.00 97.00 116 LYS A N 1
ATOM 852 C CA . LYS A 1 116 ? -11.197 -3.470 31.656 1.00 97.00 116 LYS A CA 1
ATOM 853 C C . LYS A 1 116 ? -10.360 -3.954 32.855 1.00 97.00 116 LYS A C 1
ATOM 855 O O . LYS A 1 116 ? -10.859 -4.756 33.634 1.00 97.00 116 LYS A O 1
ATOM 860 N N . PHE A 1 117 ? -9.084 -3.569 32.925 1.00 96.81 117 PHE A N 1
ATOM 861 C CA . PHE A 1 117 ? -8.167 -3.882 34.023 1.00 96.81 117 PHE A CA 1
ATOM 862 C C . PHE A 1 117 ? -7.921 -2.687 34.965 1.00 96.81 117 PHE A C 1
ATOM 864 O O . PHE A 1 117 ? -7.071 -2.800 35.848 1.00 96.81 117 PHE A O 1
ATOM 871 N N . GLU A 1 118 ? -8.606 -1.559 34.751 1.00 89.94 118 GLU A N 1
ATOM 872 C CA . GLU A 1 118 ? -8.688 -0.430 35.695 1.00 89.94 118 GLU A CA 1
ATOM 873 C C . GLU A 1 118 ? -9.830 -0.674 36.690 1.00 89.94 118 GLU A C 1
ATOM 875 O O . GLU A 1 118 ? -9.619 -0.399 37.892 1.00 89.94 118 GLU A O 1
#

Foldseek 3Di:
DVLVVLVVQVVVDDCVVVVCSQVVSPWDWDQDPFDRDTDTPPQQKDFDWDFDDWDQDPNDIDTDTDGPDMDGHPVQADPVGDGNQQVSFDWDQDPVVRDIDTDDDDPDDPPPPVVVVD

pLDDT: mean 95.19, std 3.5, range [70.0, 98.31]